Protein AF-A0A942LJR4-F1 (afdb_monomer_lite)

pLDDT: mean 92.4, std 12.49, range [45.38, 98.75]

Radius of gyration: 13.05 Å; chains: 1; bounding box: 30×27×34 Å

Secondary structure (DSSP, 8-state):
-------S-EEEEEE-SSEEEEEEE-TTS-EEEEEEES-BTTTBS-HHHHHHHHHTTPPP-

Structure (mmCIF, N/CA/C/O backbone):
data_AF-A0A942LJR4-F1
#
_entry.id   AF-A0A942LJR4-F1
#
loop_
_atom_site.group_PDB
_atom_site.id
_atom_site.type_symbol
_atom_site.label_atom_id
_atom_site.label_alt_id
_atom_site.label_comp_id
_atom_site.label_asym_id
_atom_site.label_entity_id
_atom_site.label_seq_id
_atom_site.pdbx_PDB_ins_code
_atom_site.Cartn_x
_atom_site.Cartn_y
_atom_site.Cartn_z
_atom_site.occupancy
_atom_site.B_iso_or_equiv
_atom_site.auth_seq_id
_atom_site.auth_comp_id
_atom_site.auth_asym_id
_atom_site.auth_atom_id
_atom_site.pdbx_PDB_model_num
ATOM 1 N N . MET A 1 1 ? -18.883 13.351 20.878 1.00 45.38 1 MET A N 1
ATOM 2 C CA . MET A 1 1 ? -19.183 12.943 19.488 1.00 45.38 1 MET A CA 1
ATOM 3 C C . MET A 1 1 ? -18.498 11.612 19.240 1.00 45.38 1 MET A C 1
ATOM 5 O O . MET A 1 1 ? -17.292 11.598 19.044 1.00 45.38 1 MET A O 1
ATOM 9 N N . SER A 1 2 ? -19.226 10.498 19.352 1.00 49.06 2 SER A N 1
ATOM 10 C CA . SER A 1 2 ? -18.687 9.197 18.945 1.00 49.06 2 SER A CA 1
ATOM 11 C C . SER A 1 2 ? -18.690 9.182 17.422 1.00 49.06 2 SER A C 1
ATOM 13 O O . SER A 1 2 ? -19.762 9.243 16.819 1.00 49.06 2 SER A O 1
ATOM 15 N N . ALA A 1 3 ? -17.514 9.209 16.795 1.00 61.03 3 ALA A N 1
ATOM 16 C CA . ALA A 1 3 ? -17.426 8.884 15.382 1.00 61.03 3 ALA A CA 1
ATOM 17 C C . ALA A 1 3 ? -17.954 7.455 15.255 1.00 61.03 3 ALA A C 1
ATOM 19 O O . ALA A 1 3 ? -17.400 6.544 15.871 1.00 61.03 3 ALA A O 1
ATOM 20 N N . ILE A 1 4 ? -19.053 7.269 14.521 1.00 59.41 4 ILE A N 1
ATOM 21 C CA . ILE A 1 4 ? -19.490 5.934 14.117 1.00 59.41 4 ILE A CA 1
ATOM 22 C C . ILE A 1 4 ? -18.245 5.279 13.524 1.00 59.41 4 ILE A C 1
ATOM 24 O O . ILE A 1 4 ? -17.640 5.855 12.617 1.00 59.41 4 ILE A O 1
ATOM 28 N N . ALA A 1 5 ? -17.797 4.162 14.101 1.00 62.00 5 ALA A N 1
ATOM 29 C CA . ALA A 1 5 ? -16.700 3.402 13.529 1.00 62.00 5 ALA A CA 1
ATOM 30 C C . ALA A 1 5 ? -17.093 3.134 12.075 1.00 62.00 5 ALA A C 1
ATOM 32 O O . ALA A 1 5 ? -18.094 2.460 11.831 1.00 62.00 5 ALA A O 1
ATOM 33 N N . ASP A 1 6 ? -16.404 3.779 11.127 1.00 68.69 6 ASP A N 1
ATOM 34 C CA . ASP A 1 6 ? -16.695 3.590 9.712 1.00 68.69 6 ASP A CA 1
ATOM 35 C C . ASP A 1 6 ? -16.372 2.128 9.429 1.00 68.69 6 ASP A C 1
ATOM 37 O O . ASP A 1 6 ? -15.206 1.744 9.355 1.00 68.69 6 ASP A O 1
ATOM 41 N N . ASN A 1 7 ? -17.418 1.300 9.384 1.00 85.19 7 ASN A N 1
ATOM 42 C CA . ASN A 1 7 ? -17.334 -0.159 9.370 1.00 85.19 7 ASN A CA 1
ATOM 43 C C . ASN A 1 7 ? -16.937 -0.675 7.975 1.00 85.19 7 ASN A C 1
ATOM 45 O O . ASN A 1 7 ? -17.335 -1.754 7.537 1.00 85.19 7 ASN A O 1
ATOM 49 N N . ARG A 1 8 ? -16.194 0.152 7.241 1.00 93.38 8 ARG A N 1
ATOM 50 C CA . ARG A 1 8 ? -15.701 -0.061 5.893 1.00 93.38 8 ARG A CA 1
ATOM 51 C C . ARG A 1 8 ? -14.186 -0.053 5.928 1.00 93.38 8 ARG A C 1
ATOM 53 O O . ARG A 1 8 ? -13.557 0.592 6.766 1.00 93.38 8 ARG A O 1
ATOM 60 N N . TRP A 1 9 ? -13.608 -0.750 4.965 1.00 96.94 9 TRP A N 1
ATOM 61 C CA . TRP A 1 9 ? -12.190 -0.630 4.691 1.00 96.94 9 TRP A CA 1
ATOM 62 C C . TRP A 1 9 ? -11.846 0.785 4.234 1.00 96.94 9 TRP A C 1
ATOM 64 O O . TRP A 1 9 ? -12.583 1.393 3.456 1.00 96.94 9 TRP A O 1
ATOM 74 N N . GLN A 1 10 ? -10.706 1.283 4.694 1.00 97.50 10 GLN A N 1
ATOM 75 C CA . GLN A 1 10 ? -10.112 2.530 4.221 1.00 97.50 10 GLN A CA 1
ATOM 76 C C . GLN A 1 10 ? -8.690 2.235 3.771 1.00 97.50 10 GLN A C 1
ATOM 78 O O . GLN A 1 10 ? -7.996 1.452 4.418 1.00 97.50 10 GLN A O 1
ATOM 83 N 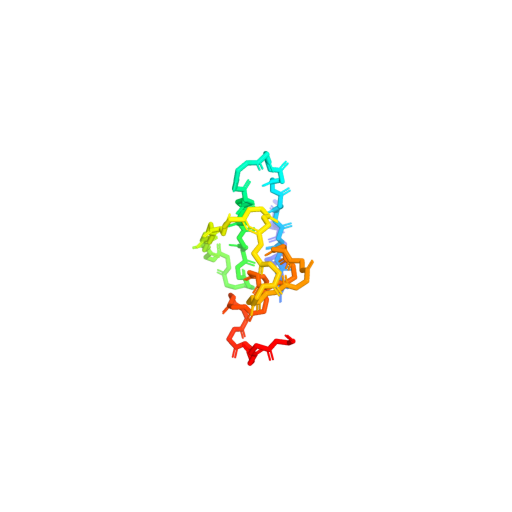N . PHE A 1 11 ? -8.267 2.858 2.677 1.00 98.25 11 PHE A N 1
ATOM 84 C CA . PHE A 1 11 ? -6.938 2.676 2.113 1.00 98.25 11 PHE A CA 1
ATOM 85 C C . PHE A 1 11 ? -6.302 4.034 1.835 1.00 98.25 11 PHE A C 1
ATOM 87 O O . PHE A 1 11 ? -6.953 4.931 1.299 1.00 98.25 11 PHE A O 1
ATOM 94 N N . TRP A 1 12 ? -5.018 4.147 2.154 1.00 98.56 12 TRP A N 1
ATOM 95 C CA . TRP A 1 12 ? -4.146 5.239 1.741 1.00 98.56 12 TRP A CA 1
ATOM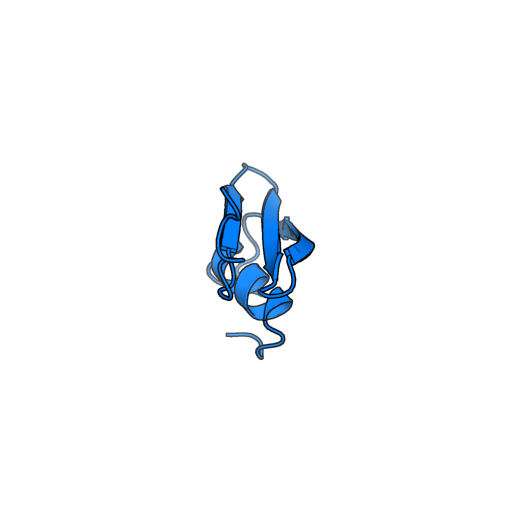 96 C C . TRP A 1 12 ? -3.002 4.640 0.942 1.00 98.56 12 TRP A C 1
ATOM 98 O O . TRP A 1 12 ? -2.398 3.654 1.365 1.00 98.56 12 TRP A O 1
ATOM 108 N N . ILE A 1 13 ? -2.745 5.225 -0.222 1.00 98.62 13 ILE A N 1
ATOM 109 C CA . ILE A 1 13 ? -1.752 4.742 -1.174 1.00 98.62 13 ILE A CA 1
ATOM 110 C C . ILE A 1 13 ? -0.760 5.868 -1.417 1.00 98.62 13 ILE A C 1
ATOM 112 O O . ILE A 1 13 ? -1.158 6.946 -1.859 1.00 98.62 13 ILE A O 1
ATOM 116 N N . ASP A 1 14 ? 0.512 5.590 -1.166 1.00 98.31 14 ASP A N 1
ATOM 117 C CA . ASP A 1 14 ? 1.623 6.461 -1.523 1.00 98.31 14 ASP A CA 1
ATOM 118 C C . ASP A 1 14 ? 2.442 5.779 -2.622 1.00 98.31 14 ASP A C 1
ATOM 120 O O . ASP A 1 14 ? 3.104 4.764 -2.399 1.00 98.31 14 ASP A O 1
ATOM 124 N N . ARG A 1 15 ? 2.319 6.289 -3.849 1.00 97.88 15 ARG A N 1
ATOM 125 C CA . ARG A 1 15 ? 3.041 5.769 -5.013 1.00 97.88 15 ARG A CA 1
ATOM 126 C C . ARG A 1 15 ? 4.350 6.532 -5.174 1.00 97.88 15 ARG A C 1
ATOM 128 O O . ARG A 1 15 ? 4.341 7.692 -5.579 1.00 97.88 15 ARG A O 1
ATOM 135 N N . GLY A 1 16 ? 5.465 5.855 -4.915 1.00 96.81 16 GLY A N 1
ATOM 136 C CA . GLY A 1 16 ? 6.812 6.356 -5.174 1.00 96.81 16 GLY A CA 1
ATOM 137 C C . GLY A 1 16 ? 7.424 5.799 -6.462 1.00 96.81 16 GLY A C 1
ATOM 138 O O . GLY A 1 16 ? 6.807 5.018 -7.186 1.00 96.81 16 GLY A O 1
ATOM 139 N N . GLY A 1 17 ? 8.678 6.174 -6.735 1.00 97.44 17 GLY A N 1
ATOM 140 C CA . GLY A 1 17 ? 9.412 5.697 -7.916 1.00 97.44 17 GLY A CA 1
ATOM 141 C C . GLY A 1 17 ? 9.853 4.231 -7.827 1.00 97.44 17 GLY A C 1
ATOM 142 O O . GLY A 1 17 ? 9.789 3.510 -8.812 1.00 97.44 17 GLY A O 1
ATOM 143 N N . THR A 1 18 ? 10.277 3.769 -6.647 1.00 98.31 18 THR A N 1
ATOM 144 C CA . THR A 1 18 ? 10.731 2.377 -6.447 1.00 98.31 18 THR A CA 1
ATOM 145 C C . THR A 1 18 ? 9.678 1.515 -5.771 1.00 98.31 18 THR A C 1
ATOM 147 O O . THR A 1 18 ? 9.535 0.345 -6.115 1.00 98.31 18 THR A O 1
ATOM 150 N N . PHE A 1 19 ? 8.951 2.080 -4.807 1.00 98.62 19 PHE A N 1
ATOM 151 C CA . PHE A 1 19 ? 7.961 1.351 -4.028 1.00 98.62 19 PHE A CA 1
ATOM 152 C C . PHE A 1 19 ? 6.631 2.094 -3.958 1.00 98.62 19 PHE A C 1
ATOM 154 O O . PHE A 1 19 ? 6.589 3.324 -3.956 1.00 98.62 19 PHE A O 1
ATOM 161 N N . THR A 1 20 ? 5.562 1.313 -3.847 1.00 98.69 20 THR A N 1
ATOM 162 C CA . THR A 1 20 ? 4.225 1.766 -3.477 1.00 98.69 20 THR A CA 1
ATOM 163 C C . THR A 1 20 ? 3.921 1.275 -2.069 1.00 98.69 20 THR A C 1
ATOM 165 O O . THR A 1 20 ? 3.972 0.071 -1.802 1.00 98.69 20 THR A O 1
ATOM 168 N N . ASP A 1 21 ? 3.615 2.208 -1.173 1.00 98.69 21 ASP A N 1
ATOM 169 C CA . ASP A 1 21 ? 3.221 1.938 0.203 1.00 98.69 21 ASP A CA 1
ATOM 170 C C . ASP A 1 21 ? 1.696 1.994 0.331 1.00 98.69 21 ASP A C 1
ATOM 172 O O . ASP A 1 21 ? 1.034 2.915 -0.152 1.00 98.69 21 ASP A O 1
ATOM 176 N N . ILE A 1 22 ? 1.131 0.994 1.001 1.00 98.75 22 ILE A N 1
ATOM 177 C CA . ILE A 1 22 ? -0.300 0.879 1.262 1.00 98.75 22 ILE A CA 1
ATOM 178 C C . ILE A 1 22 ? -0.504 0.814 2.761 1.00 98.75 22 ILE A C 1
ATOM 180 O O . ILE A 1 22 ? 0.032 -0.069 3.432 1.00 98.75 22 ILE A O 1
ATOM 184 N N . VAL A 1 23 ? -1.333 1.714 3.275 1.00 98.56 23 VAL A N 1
ATOM 185 C CA . VAL A 1 23 ? -1.879 1.635 4.627 1.00 98.56 23 VAL A CA 1
ATOM 186 C C . VAL A 1 23 ? -3.359 1.322 4.501 1.00 98.56 23 VAL A C 1
ATOM 188 O O . VAL A 1 23 ? -4.077 1.996 3.764 1.00 98.56 23 VAL A O 1
ATOM 191 N N . ALA A 1 24 ? -3.828 0.310 5.221 1.00 98.19 24 ALA A N 1
ATOM 192 C CA . ALA A 1 24 ? -5.236 -0.040 5.280 1.00 98.19 24 ALA A CA 1
ATOM 193 C C . ALA A 1 24 ? -5.745 0.026 6.712 1.00 98.19 24 ALA A C 1
ATOM 195 O O . ALA A 1 24 ? -5.069 -0.413 7.639 1.00 98.19 24 ALA A O 1
ATOM 196 N N . ARG A 1 25 ? -6.967 0.519 6.885 1.00 97.06 25 ARG A N 1
ATOM 197 C CA . ARG A 1 25 ? -7.725 0.386 8.125 1.00 97.06 25 ARG A CA 1
ATOM 198 C C . ARG A 1 25 ? -8.860 -0.599 7.896 1.00 97.06 25 ARG A C 1
ATOM 200 O O . ARG A 1 25 ? -9.681 -0.399 6.999 1.00 97.06 25 ARG A O 1
ATOM 207 N N . ARG A 1 26 ? -8.895 -1.654 8.705 1.00 95.75 26 ARG A N 1
ATOM 208 C CA . ARG A 1 26 ? -9.996 -2.618 8.746 1.00 95.75 26 ARG A CA 1
ATOM 209 C C . ARG A 1 26 ? -11.269 -1.961 9.302 1.00 95.75 26 ARG A C 1
ATOM 211 O O . ARG A 1 26 ? -11.163 -0.997 10.062 1.00 95.75 26 ARG A O 1
ATOM 218 N N . PRO A 1 27 ? -12.458 -2.530 9.031 1.00 94.75 27 PRO A N 1
ATOM 219 C CA . PRO A 1 27 ? -13.703 -2.139 9.700 1.00 94.75 27 PRO A CA 1
ATOM 220 C C . PRO A 1 27 ? -13.614 -2.118 11.235 1.00 94.75 27 PRO A C 1
ATOM 222 O O . PRO A 1 27 ? -14.176 -1.234 11.874 1.00 94.75 27 PRO A O 1
ATOM 225 N N . ASP A 1 28 ? -12.849 -3.046 11.826 1.00 92.81 28 ASP A N 1
ATOM 226 C CA . ASP A 1 28 ? -12.607 -3.123 13.278 1.00 92.81 28 ASP A CA 1
ATOM 227 C C . ASP A 1 28 ? -11.678 -2.016 13.818 1.00 92.81 28 ASP A C 1
ATOM 229 O O . ASP A 1 28 ? -11.444 -1.911 15.020 1.00 92.81 28 ASP A O 1
ATOM 233 N N . GLY A 1 29 ? -11.154 -1.170 12.931 1.00 93.19 29 GLY A N 1
ATOM 234 C CA . GLY A 1 29 ? -10.269 -0.064 13.250 1.00 93.19 29 GLY A CA 1
ATOM 235 C C . GLY A 1 29 ? -8.781 -0.409 13.292 1.00 93.19 29 GLY A C 1
ATOM 236 O O . GLY A 1 29 ? -7.984 0.523 13.397 1.00 93.19 29 GLY A O 1
ATOM 237 N N . SER A 1 30 ? -8.392 -1.682 13.172 1.00 95.25 30 SER A N 1
ATOM 238 C CA . SER A 1 30 ? -6.984 -2.091 13.120 1.00 95.25 30 SER A CA 1
ATOM 239 C C . SER A 1 30 ? -6.305 -1.639 11.825 1.00 95.25 30 SER A C 1
ATOM 241 O O . SER A 1 30 ? -6.936 -1.551 10.769 1.00 95.25 30 SER A O 1
ATOM 243 N N . LEU A 1 31 ? -5.006 -1.337 11.913 1.00 97.06 31 LEU A N 1
ATOM 244 C CA . LEU A 1 31 ? -4.194 -0.910 10.777 1.00 97.06 31 LEU A CA 1
ATOM 245 C C . LEU A 1 31 ? -3.344 -2.060 10.242 1.00 97.06 31 LEU A C 1
ATOM 247 O O . LEU A 1 31 ? -2.782 -2.844 11.006 1.00 97.06 31 LEU A O 1
ATOM 251 N N . LEU A 1 32 ? -3.225 -2.112 8.922 1.00 98.12 32 LEU A N 1
ATOM 252 C CA . LEU A 1 32 ? -2.320 -2.977 8.181 1.00 98.12 32 LEU A CA 1
ATOM 253 C C . LEU A 1 32 ? -1.468 -2.131 7.248 1.00 98.12 32 LEU A C 1
ATOM 255 O O . LEU A 1 32 ? -1.906 -1.081 6.776 1.00 98.12 32 LEU A O 1
ATOM 259 N N . THR A 1 33 ? -0.278 -2.625 6.937 1.00 98.19 33 THR A N 1
ATOM 260 C CA . THR A 1 33 ? 0.592 -2.023 5.934 1.00 98.19 33 THR A CA 1
ATOM 261 C C . THR A 1 33 ? 1.063 -3.072 4.940 1.00 98.19 33 THR A C 1
ATOM 263 O O . THR A 1 33 ? 1.188 -4.254 5.270 1.00 98.19 33 THR A O 1
ATOM 266 N N . HIS A 1 34 ? 1.310 -2.647 3.707 1.00 98.44 34 HIS A N 1
ATOM 267 C CA . HIS A 1 34 ? 1.912 -3.485 2.682 1.00 98.44 34 HIS A CA 1
ATOM 268 C C . HIS A 1 34 ? 2.731 -2.624 1.722 1.00 98.44 34 HIS A C 1
ATOM 270 O O . HIS A 1 34 ? 2.309 -1.528 1.362 1.00 98.44 34 HIS A O 1
ATOM 276 N N . LYS A 1 35 ? 3.908 -3.110 1.330 1.00 98.50 35 LYS A N 1
ATOM 277 C CA . LYS A 1 35 ? 4.848 -2.394 0.466 1.00 98.50 35 LYS A CA 1
ATOM 278 C C . LYS A 1 35 ? 5.184 -3.277 -0.723 1.00 98.50 35 LYS A C 1
ATOM 280 O O . LYS A 1 35 ? 5.585 -4.424 -0.534 1.00 98.50 35 LYS A O 1
ATOM 285 N N . LEU A 1 36 ? 5.036 -2.738 -1.924 1.00 98.56 36 LEU A N 1
ATOM 286 C CA . LEU A 1 36 ? 5.359 -3.423 -3.173 1.00 98.56 36 LEU A CA 1
ATOM 287 C C . LEU A 1 36 ? 6.356 -2.600 -3.976 1.00 98.56 36 LEU A C 1
ATOM 289 O O . LEU A 1 36 ? 6.438 -1.387 -3.787 1.00 98.56 36 LEU A O 1
ATOM 293 N N . LEU A 1 37 ? 7.081 -3.244 -4.894 1.00 98.50 37 LEU A N 1
ATOM 294 C CA . LEU A 1 37 ? 7.737 -2.515 -5.979 1.00 98.50 37 LEU A CA 1
ATOM 295 C C . LEU A 1 37 ? 6.671 -1.720 -6.742 1.00 98.50 37 LEU A C 1
ATOM 297 O O . LEU A 1 37 ? 5.565 -2.212 -6.956 1.00 98.50 37 LEU A O 1
ATOM 301 N N . SER A 1 38 ? 6.986 -0.490 -7.136 1.00 98.38 38 SER A N 1
ATOM 302 C CA . SER A 1 38 ? 6.043 0.325 -7.911 1.00 98.38 38 SER A CA 1
ATOM 303 C C . SER A 1 38 ? 5.738 -0.300 -9.269 1.00 98.38 38 SER A C 1
ATOM 305 O O . SER A 1 38 ? 4.613 -0.197 -9.748 1.00 98.38 38 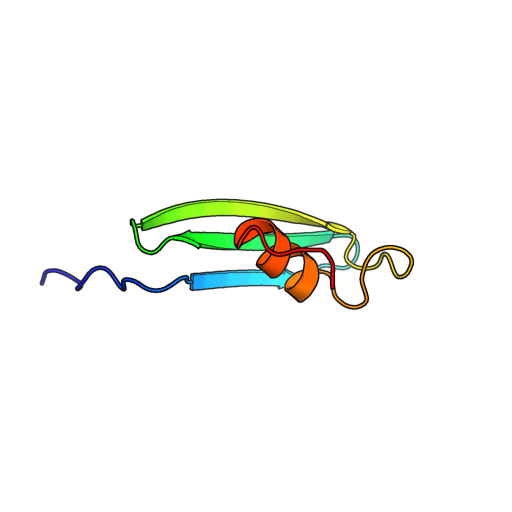SER A O 1
ATOM 307 N N . GLU A 1 39 ? 6.718 -0.997 -9.846 1.00 97.88 39 GLU A N 1
ATOM 308 C CA . GLU A 1 39 ? 6.582 -1.731 -11.097 1.00 97.88 39 GLU A CA 1
ATOM 309 C C . GLU A 1 39 ? 7.115 -3.155 -10.932 1.00 97.88 39 GLU A C 1
ATOM 311 O O . GLU A 1 39 ? 8.256 -3.371 -10.520 1.00 97.88 39 GLU A O 1
ATOM 316 N N . ASN A 1 40 ? 6.271 -4.132 -11.256 1.00 97.62 40 ASN A N 1
ATOM 317 C CA . ASN A 1 40 ? 6.646 -5.536 -11.390 1.00 97.62 40 ASN A CA 1
ATOM 318 C C . ASN A 1 40 ? 5.648 -6.229 -12.337 1.00 97.62 40 ASN A C 1
ATOM 320 O O . ASN A 1 40 ? 4.760 -6.958 -11.883 1.00 97.62 40 ASN A O 1
ATOM 324 N N . PRO A 1 41 ? 5.749 -5.969 -13.653 1.00 96.25 41 PRO A N 1
ATOM 325 C CA . PRO A 1 41 ? 4.744 -6.389 -14.630 1.00 96.25 41 PRO A CA 1
ATOM 326 C C . PRO A 1 41 ? 4.594 -7.912 -14.748 1.00 96.25 41 PRO A C 1
ATOM 328 O O . PRO A 1 41 ? 3.566 -8.384 -15.223 1.00 96.25 41 PRO A O 1
ATOM 331 N N . GLU A 1 42 ? 5.580 -8.689 -14.291 1.00 96.81 42 GLU A N 1
ATOM 332 C CA . GLU A 1 42 ? 5.493 -10.153 -14.231 1.00 96.81 42 GLU A CA 1
ATOM 333 C C . GLU A 1 42 ? 4.529 -10.650 -13.140 1.00 96.81 42 GLU A C 1
ATOM 335 O O . GLU A 1 42 ? 4.061 -11.785 -13.210 1.00 96.81 42 GLU A O 1
ATOM 340 N N . GLN A 1 43 ? 4.232 -9.824 -12.130 1.00 95.94 43 GLN A N 1
ATOM 341 C CA . GLN A 1 43 ? 3.384 -10.195 -10.992 1.00 95.94 43 GLN A CA 1
ATOM 342 C C . GLN A 1 43 ? 2.076 -9.408 -10.919 1.00 95.94 43 GLN A C 1
ATOM 344 O O . GLN A 1 43 ? 1.083 -9.934 -10.419 1.00 95.94 43 GLN A O 1
ATOM 349 N N . TYR A 1 44 ? 2.067 -8.148 -11.357 1.00 96.62 44 TYR A N 1
ATOM 350 C CA . TYR A 1 44 ? 0.880 -7.300 -11.317 1.00 96.62 44 TYR A CA 1
ATOM 351 C C . TYR A 1 44 ? 0.965 -6.136 -12.301 1.00 96.62 44 TYR A C 1
ATOM 353 O O . TYR A 1 44 ? 2.021 -5.546 -12.515 1.00 96.62 44 TYR A O 1
ATOM 361 N N . ALA A 1 45 ? -0.192 -5.753 -12.840 1.00 95.88 45 ALA A N 1
ATOM 362 C CA . ALA A 1 45 ? -0.320 -4.571 -13.688 1.00 95.88 45 ALA A CA 1
ATOM 363 C C . ALA A 1 45 ? -0.297 -3.250 -12.892 1.00 95.88 45 ALA A C 1
ATOM 365 O O . ALA A 1 45 ? 0.125 -2.227 -13.419 1.00 95.88 45 ALA A O 1
ATOM 366 N N . ASP A 1 46 ? -0.753 -3.262 -11.633 1.00 97.25 46 ASP A N 1
ATOM 367 C CA . ASP A 1 46 ? -0.795 -2.083 -10.762 1.00 97.25 46 ASP A CA 1
ATOM 368 C C . ASP A 1 46 ? -0.508 -2.484 -9.307 1.00 97.25 46 ASP A C 1
ATOM 370 O O . ASP A 1 46 ? -1.199 -3.329 -8.728 1.00 97.25 46 ASP A O 1
ATOM 374 N N . ALA A 1 47 ? 0.521 -1.872 -8.715 1.00 98.00 47 ALA A N 1
ATOM 375 C CA . ALA A 1 47 ? 0.972 -2.181 -7.360 1.00 98.00 47 ALA A CA 1
ATOM 376 C C . ALA A 1 47 ? -0.086 -1.859 -6.289 1.00 98.00 47 ALA A C 1
ATOM 378 O O . ALA A 1 47 ? -0.223 -2.599 -5.311 1.00 98.00 47 ALA A O 1
ATOM 379 N N . ALA A 1 48 ? -0.870 -0.790 -6.469 1.00 97.88 48 ALA A N 1
ATOM 380 C CA . ALA A 1 48 ? -1.901 -0.399 -5.514 1.00 97.88 48 ALA A CA 1
ATOM 381 C C . ALA A 1 48 ? -3.053 -1.412 -5.509 1.00 97.88 48 ALA A C 1
ATOM 383 O O . ALA A 1 48 ? -3.471 -1.872 -4.446 1.00 97.88 48 ALA A O 1
ATOM 384 N N . VAL A 1 49 ? -3.531 -1.813 -6.690 1.00 97.75 49 VAL A N 1
ATOM 385 C CA . VAL A 1 49 ? -4.579 -2.834 -6.827 1.00 97.75 49 VAL A CA 1
ATOM 386 C C . VAL A 1 49 ? -4.096 -4.176 -6.283 1.00 97.75 49 VAL A C 1
ATOM 388 O O . VAL A 1 49 ? -4.817 -4.808 -5.506 1.00 97.75 49 VAL A O 1
ATOM 391 N N . ALA A 1 50 ? -2.880 -4.597 -6.639 1.00 98.25 50 ALA A N 1
ATOM 392 C CA . ALA A 1 50 ? -2.300 -5.846 -6.153 1.00 98.25 50 ALA A CA 1
ATOM 393 C C . ALA A 1 50 ? -2.230 -5.877 -4.623 1.00 98.25 50 ALA A C 1
ATOM 395 O O . ALA A 1 50 ? -2.680 -6.838 -3.993 1.00 98.25 50 ALA A O 1
ATOM 396 N N . GLY A 1 51 ? -1.742 -4.801 -4.009 1.00 97.94 51 GLY A N 1
ATOM 397 C CA . GLY A 1 51 ? -1.628 -4.752 -2.563 1.00 97.94 51 GLY A CA 1
ATOM 398 C C . GLY A 1 51 ? -2.966 -4.615 -1.830 1.00 97.94 51 GLY A C 1
ATOM 399 O O . GLY A 1 51 ? -3.132 -5.223 -0.774 1.00 97.94 51 GLY A O 1
ATOM 400 N N . ILE A 1 52 ? -3.964 -3.926 -2.399 1.00 98.25 52 ILE A N 1
ATOM 401 C CA . ILE A 1 52 ? -5.335 -3.937 -1.857 1.00 98.25 52 ILE A CA 1
ATOM 402 C C . ILE A 1 52 ? -5.909 -5.359 -1.889 1.00 98.25 52 ILE A C 1
ATOM 404 O O . ILE A 1 52 ? -6.449 -5.821 -0.884 1.00 98.25 52 ILE A O 1
ATOM 408 N N . ARG A 1 53 ? -5.765 -6.087 -3.005 1.00 97.75 53 ARG A N 1
ATOM 409 C CA . ARG A 1 53 ? -6.229 -7.482 -3.114 1.00 97.75 53 ARG A CA 1
ATOM 410 C C . ARG A 1 53 ? -5.552 -8.384 -2.089 1.00 97.75 53 ARG A C 1
ATOM 412 O O . ARG A 1 53 ? -6.245 -9.160 -1.435 1.00 97.75 53 ARG A O 1
ATOM 419 N N . HIS A 1 54 ? -4.241 -8.230 -1.905 1.00 97.62 54 HIS A N 1
ATOM 420 C CA . HIS A 1 54 ? -3.486 -8.955 -0.887 1.00 97.62 54 HIS A CA 1
ATOM 421 C C . HIS A 1 54 ? -4.046 -8.705 0.521 1.00 97.62 54 HIS A C 1
ATOM 423 O O . HIS A 1 54 ? -4.344 -9.651 1.246 1.00 97.62 54 HIS A O 1
ATOM 429 N N . LEU A 1 55 ? -4.267 -7.439 0.892 1.00 97.50 55 LEU A N 1
ATOM 430 C CA . LEU A 1 55 ? -4.791 -7.066 2.213 1.00 97.50 55 LEU A CA 1
ATOM 431 C C . LEU A 1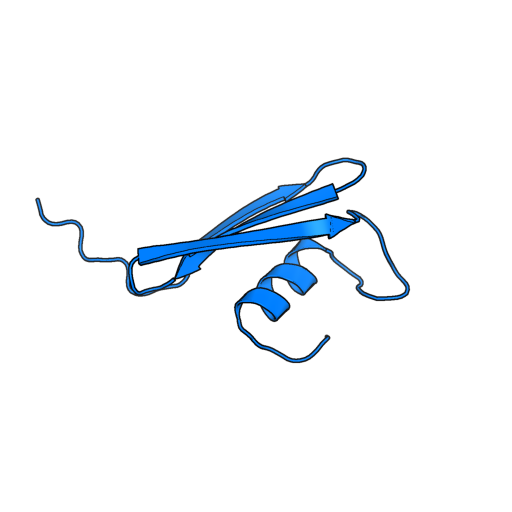 55 ? -6.238 -7.525 2.449 1.00 97.50 55 LEU A C 1
ATOM 433 O O . LEU A 1 55 ? -6.621 -7.786 3.590 1.00 97.50 55 LEU A O 1
ATOM 437 N N . LEU A 1 56 ? -7.028 -7.653 1.381 1.00 96.88 56 LEU A N 1
ATOM 438 C CA . LEU A 1 56 ? -8.376 -8.224 1.412 1.00 96.88 56 LEU A CA 1
ATOM 439 C C . LEU A 1 56 ? -8.388 -9.765 1.382 1.00 96.88 56 LEU A C 1
ATOM 441 O O . LEU A 1 56 ? -9.461 -10.355 1.494 1.00 96.88 56 LEU A O 1
ATOM 445 N N . GLY A 1 57 ? -7.234 -10.425 1.227 1.00 95.94 57 GLY A N 1
ATOM 446 C CA . GLY A 1 57 ? -7.140 -11.884 1.110 1.00 95.94 57 GLY A CA 1
ATOM 447 C C . GLY A 1 57 ? -7.708 -12.438 -0.201 1.00 95.94 57 GLY A C 1
ATOM 448 O O . GLY A 1 57 ? -8.128 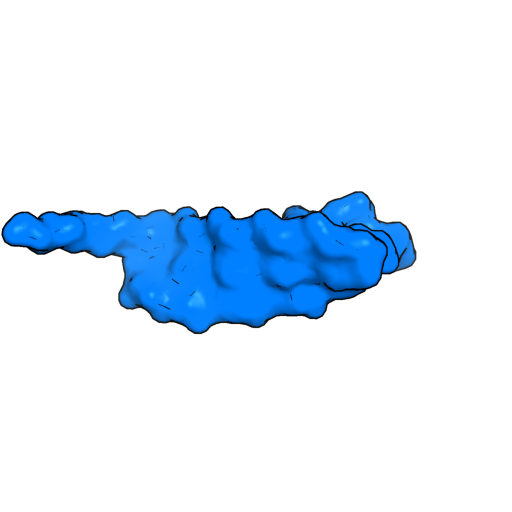-13.593 -0.256 1.00 95.94 57 GLY A O 1
ATOM 449 N N . LEU A 1 58 ? -7.763 -11.619 -1.252 1.00 96.06 58 LEU A N 1
ATOM 450 C CA . LEU A 1 58 ? -8.227 -12.028 -2.575 1.00 96.06 58 LEU A CA 1
ATOM 451 C C . LEU A 1 58 ? -7.096 -12.704 -3.357 1.00 96.06 58 LEU A C 1
ATOM 453 O O . LEU A 1 58 ? -5.916 -12.424 -3.147 1.00 96.06 58 LEU A O 1
ATOM 457 N N . GLN A 1 59 ? -7.459 -13.575 -4.300 1.00 88.44 59 GLN A N 1
ATOM 458 C CA . GLN A 1 59 ? -6.492 -14.190 -5.212 1.00 88.44 59 GLN A CA 1
ATOM 459 C C . GLN A 1 59 ? -5.761 -13.131 -6.052 1.00 88.44 59 GLN A C 1
ATOM 461 O O . GLN A 1 59 ? -6.281 -12.031 -6.269 1.00 88.44 59 GLN A O 1
ATOM 466 N N . ALA A 1 60 ? -4.576 -13.471 -6.567 1.00 81.75 60 ALA A N 1
ATOM 467 C CA . ALA A 1 60 ? -3.898 -12.645 -7.565 1.00 81.75 60 ALA A CA 1
ATOM 468 C C . ALA A 1 60 ? -4.843 -12.360 -8.750 1.00 81.75 60 ALA A C 1
ATOM 470 O O . ALA A 1 60 ? -5.709 -13.181 -9.066 1.00 81.75 60 ALA A O 1
ATOM 471 N N . GLY A 1 61 ? -4.760 -11.143 -9.287 1.00 73.44 61 GLY A N 1
ATOM 472 C CA . GLY A 1 61 ? -5.616 -10.648 -10.368 1.00 73.44 61 GLY A CA 1
ATOM 473 C C . GLY A 1 61 ? -4.865 -10.535 -11.678 1.00 73.44 61 GLY A C 1
ATOM 474 O O . 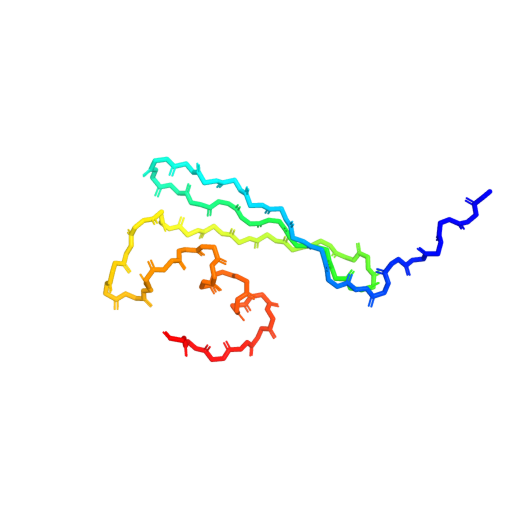GLY A 1 61 ? -3.618 -10.500 -11.620 1.00 73.44 61 GLY A O 1
#

Foldseek 3Di:
DPDPQQLDKDWDWDQDQFKIKIWIAHSVRDIDIDIDGQDDVVQDPGRHVQVVCVVVVHDGD

Sequence (61 aa):
MSAIADNRWQFWIDRGGTFTDIVARRPDGSLLTHKLLSENPEQYADAAVAGIRHLLGLQAG